Protein AF-A0A1H8VU26-F1 (afdb_monomer_lite)

pLDDT: mean 90.2, std 11.38, range [40.28, 97.5]

Radius of gyration: 15.51 Å; chains: 1; bounding box: 30×24×41 Å

InterPro domains:
  IPR049049 Non-reducing end beta-L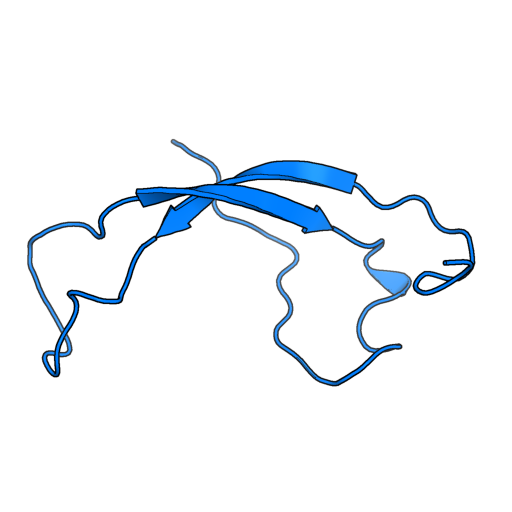-arabinofuranosidase-like, GH127 C-terminal domain [PF20737] (35-61)

Structure (mmCIF, N/CA/C/O backbone):
data_AF-A0A1H8VU26-F1
#
_entry.id   AF-A0A1H8VU26-F1
#
loop_
_atom_site.group_PDB
_atom_site.id
_atom_site.type_symbol
_atom_site.label_atom_id
_atom_site.label_alt_id
_atom_site.label_comp_id
_atom_site.label_asym_id
_atom_site.label_entity_id
_atom_site.label_seq_id
_atom_site.pdbx_PDB_ins_code
_atom_site.Cartn_x
_atom_site.Cartn_y
_atom_site.Cartn_z
_atom_site.occupancy
_atom_site.B_iso_or_equiv
_atom_site.auth_seq_id
_atom_site.auth_comp_id
_atom_site.auth_asym_id
_atom_site.auth_atom_id
_atom_site.pdbx_PDB_model_num
ATOM 1 N N . MET A 1 1 ? 9.135 -15.751 -15.405 1.00 40.84 1 MET A N 1
ATOM 2 C CA . MET A 1 1 ? 8.605 -14.558 -14.709 1.00 40.84 1 MET A CA 1
ATOM 3 C C . MET A 1 1 ? 9.201 -13.318 -15.356 1.00 40.84 1 MET A C 1
ATOM 5 O O . MET A 1 1 ? 10.086 -12.691 -14.795 1.00 40.84 1 MET A O 1
ATOM 9 N N . VAL A 1 2 ? 8.778 -13.037 -16.586 1.00 40.28 2 VAL A N 1
ATOM 10 C CA . VAL A 1 2 ? 9.236 -11.903 -17.391 1.00 40.28 2 VAL A CA 1
ATOM 11 C C . VAL A 1 2 ? 7.991 -11.042 -17.616 1.00 40.28 2 VAL A C 1
ATOM 13 O O . VAL A 1 2 ? 6.999 -11.550 -18.125 1.00 40.28 2 VAL A O 1
ATOM 16 N N . ASN A 1 3 ? 8.061 -9.779 -17.197 1.00 62.09 3 ASN A N 1
ATOM 17 C CA . ASN A 1 3 ? 7.278 -8.653 -17.713 1.00 62.09 3 ASN A CA 1
ATOM 18 C C . ASN A 1 3 ? 5.874 -8.260 -17.192 1.00 62.09 3 ASN A C 1
ATOM 20 O O . ASN A 1 3 ? 5.037 -7.832 -17.975 1.00 62.09 3 ASN A O 1
ATOM 24 N N . GLU A 1 4 ? 5.599 -8.265 -15.881 1.00 74.94 4 GLU A N 1
ATOM 25 C CA . GLU A 1 4 ? 4.361 -7.609 -15.388 1.00 74.94 4 GLU A CA 1
ATOM 26 C C . GLU A 1 4 ? 4.381 -6.069 -15.462 1.00 74.94 4 GLU A C 1
ATOM 28 O O . GLU A 1 4 ? 3.333 -5.439 -15.344 1.00 74.94 4 GLU A O 1
ATOM 33 N N . LEU A 1 5 ? 5.561 -5.456 -15.596 1.00 84.62 5 LEU A N 1
ATOM 34 C CA . LEU A 1 5 ? 5.743 -4.001 -15.544 1.00 84.62 5 LEU A CA 1
ATOM 35 C C . LEU A 1 5 ? 6.445 -3.439 -16.791 1.00 84.62 5 LEU A C 1
ATOM 37 O O . LEU A 1 5 ? 7.055 -2.380 -16.697 1.00 84.62 5 LEU A O 1
ATOM 41 N N . ASN A 1 6 ? 6.388 -4.122 -17.939 1.00 86.12 6 ASN A N 1
ATOM 42 C CA . ASN A 1 6 ? 7.010 -3.655 -19.192 1.00 86.12 6 ASN A CA 1
ATOM 43 C C . ASN A 1 6 ? 8.480 -3.204 -19.010 1.00 86.12 6 ASN A C 1
ATOM 45 O O . ASN A 1 6 ? 8.861 -2.103 -19.395 1.00 86.12 6 ASN A O 1
ATOM 49 N N . ASP A 1 7 ? 9.272 -4.043 -18.341 1.00 88.81 7 ASP A N 1
ATOM 50 C CA . ASP A 1 7 ? 10.699 -3.918 -18.039 1.00 88.81 7 ASP A CA 1
ATOM 51 C C . ASP A 1 7 ? 11.049 -2.738 -17.130 1.00 88.81 7 ASP A C 1
ATOM 53 O O . ASP A 1 7 ? 12.218 -2.444 -16.875 1.00 88.81 7 ASP A O 1
ATOM 57 N N . ALA A 1 8 ? 10.032 -2.090 -16.565 1.00 91.44 8 ALA A N 1
ATOM 58 C CA . ALA A 1 8 ? 10.240 -1.051 -15.588 1.00 91.44 8 ALA A CA 1
ATOM 59 C C . ALA A 1 8 ? 10.726 -1.621 -14.251 1.00 91.44 8 ALA A C 1
ATOM 61 O O . ALA A 1 8 ? 10.365 -2.723 -13.831 1.00 91.44 8 ALA A O 1
ATOM 62 N N . VAL A 1 9 ? 11.534 -0.820 -13.560 1.00 93.56 9 VAL A N 1
ATOM 63 C CA . VAL A 1 9 ? 12.153 -1.190 -12.288 1.00 93.56 9 VAL A CA 1
ATOM 64 C C . VAL A 1 9 ? 11.150 -0.979 -11.147 1.00 93.56 9 VAL A C 1
ATOM 66 O O . VAL A 1 9 ? 10.771 0.168 -10.887 1.00 93.56 9 VAL A O 1
ATOM 69 N N . PRO A 1 10 ? 10.703 -2.040 -10.446 1.00 93.81 10 PRO A N 1
ATOM 70 C CA . PRO A 1 10 ? 9.913 -1.884 -9.234 1.00 93.81 10 PRO A CA 1
ATOM 71 C C . PRO A 1 10 ? 10.797 -1.478 -8.052 1.00 93.81 10 PRO A C 1
ATOM 73 O O . PRO A 1 10 ? 11.992 -1.775 -8.016 1.00 93.81 10 PRO A O 1
ATOM 76 N N . ILE A 1 11 ? 10.181 -0.874 -7.039 1.00 95.62 11 ILE A N 1
ATOM 77 C CA . ILE A 1 11 ? 10.824 -0.606 -5.750 1.00 95.62 11 ILE A CA 1
ATOM 78 C C . ILE A 1 11 ? 10.210 -1.533 -4.705 1.00 95.62 11 ILE A C 1
ATOM 80 O O . ILE A 1 11 ? 9.004 -1.526 -4.484 1.00 95.62 11 ILE A O 1
ATOM 84 N N . ASP A 1 12 ? 11.053 -2.319 -4.050 1.00 96.19 12 ASP A N 1
ATOM 85 C CA . ASP A 1 12 ? 10.670 -3.258 -3.001 1.00 96.19 12 ASP A CA 1
ATOM 86 C C . ASP A 1 12 ? 11.173 -2.723 -1.646 1.00 96.19 12 ASP A C 1
ATOM 88 O O . ASP A 1 12 ? 12.377 -2.532 -1.483 1.00 96.19 12 ASP A O 1
ATOM 92 N N . LEU A 1 13 ? 10.287 -2.507 -0.667 1.00 96.25 13 LEU A N 1
ATOM 93 C CA . LEU A 1 13 ? 10.644 -1.960 0.653 1.00 96.25 13 LEU A CA 1
ATOM 94 C C . LEU A 1 13 ? 10.098 -2.818 1.803 1.00 96.25 13 LEU A C 1
ATOM 96 O O . LEU A 1 13 ? 8.961 -3.295 1.714 1.00 96.25 13 LEU A O 1
ATOM 100 N N . PRO A 1 14 ? 10.863 -3.005 2.898 1.00 97.19 14 PRO A N 1
ATOM 101 C CA . PRO A 1 14 ? 10.294 -3.483 4.150 1.00 97.19 14 PRO A CA 1
ATOM 102 C C . PRO A 1 14 ? 9.326 -2.427 4.695 1.00 97.19 14 PRO A C 1
ATOM 104 O O . PRO A 1 14 ? 9.627 -1.235 4.686 1.00 97.19 14 PRO A O 1
ATOM 107 N N . VAL A 1 15 ? 8.157 -2.864 5.148 1.00 97.00 15 VAL A N 1
ATOM 108 C CA . VAL A 1 15 ? 7.109 -2.003 5.708 1.00 97.00 15 VAL A CA 1
ATOM 109 C C . VAL A 1 15 ? 6.455 -2.684 6.903 1.00 97.00 15 VAL A C 1
ATOM 111 O O . VAL A 1 15 ? 6.579 -3.896 7.089 1.00 97.00 15 VAL A O 1
ATOM 114 N N . GLU A 1 16 ? 5.692 -1.922 7.675 1.00 96.56 16 GLU A N 1
ATOM 115 C CA . GLU A 1 16 ? 4.741 -2.475 8.630 1.00 96.56 16 GLU A CA 1
ATOM 116 C C . GLU A 1 16 ? 3.330 -2.462 8.039 1.00 96.56 16 GLU A C 1
ATOM 118 O O . GLU A 1 16 ? 2.903 -1.479 7.430 1.00 96.56 16 GLU A O 1
ATOM 123 N N . ARG A 1 17 ? 2.587 -3.551 8.235 1.00 95.62 17 ARG A N 1
ATOM 124 C CA . ARG A 1 17 ? 1.171 -3.647 7.879 1.00 95.62 17 ARG A CA 1
ATOM 125 C C . ARG A 1 17 ? 0.336 -3.774 9.143 1.00 95.62 17 ARG A C 1
ATOM 127 O O . ARG A 1 17 ? 0.616 -4.631 9.978 1.00 95.62 17 ARG A O 1
ATOM 134 N N . GLU A 1 18 ? -0.697 -2.947 9.256 1.00 95.00 18 GLU A N 1
ATOM 135 C CA . GLU A 1 18 ? -1.691 -3.079 10.320 1.00 95.00 18 GLU A CA 1
ATOM 136 C C . GLU A 1 18 ? -2.477 -4.388 10.152 1.00 95.00 18 GLU A C 1
ATOM 138 O O . GLU A 1 18 ? -2.973 -4.709 9.067 1.00 95.00 18 GLU A O 1
ATOM 143 N N . ASP A 1 19 ? -2.569 -5.153 11.233 1.00 94.38 19 ASP A N 1
ATOM 144 C CA . ASP A 1 19 ? -3.369 -6.360 11.328 1.00 94.38 19 ASP A CA 1
ATOM 145 C C . ASP A 1 19 ? -4.779 -6.018 11.816 1.00 94.38 19 ASP A C 1
A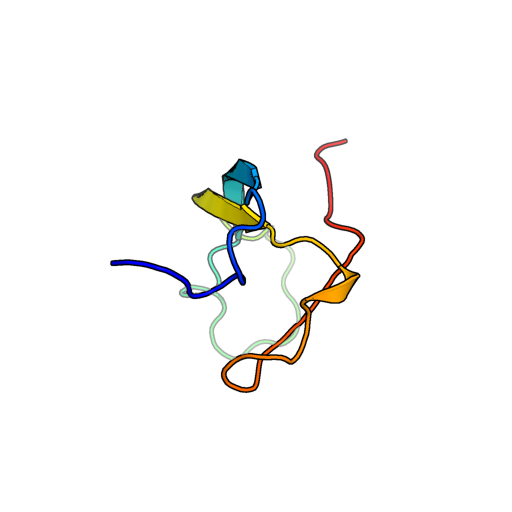TOM 147 O O . ASP A 1 19 ? -4.989 -5.427 12.879 1.00 94.38 19 ASP A O 1
ATOM 151 N N . THR A 1 20 ? -5.756 -6.407 11.007 1.00 90.81 20 THR A N 1
ATOM 152 C CA . THR A 1 20 ? -7.182 -6.172 11.245 1.00 90.81 20 THR A CA 1
ATOM 153 C C . THR A 1 20 ? -7.933 -7.455 11.593 1.00 90.81 20 THR A C 1
ATOM 155 O O . THR A 1 20 ? -9.141 -7.409 11.821 1.00 90.81 20 THR A O 1
ATOM 158 N N . ALA A 1 21 ? -7.249 -8.601 11.709 1.00 91.12 21 ALA A N 1
ATOM 159 C CA . ALA A 1 21 ? -7.883 -9.879 12.036 1.00 91.12 21 ALA A CA 1
ATOM 160 C C . ALA A 1 21 ? -8.616 -9.851 13.391 1.00 91.12 21 ALA A C 1
ATOM 162 O O . ALA A 1 21 ? -9.644 -10.507 13.552 1.00 91.12 21 ALA A O 1
ATOM 163 N N . ASN A 1 22 ? -8.127 -9.057 14.350 1.00 89.44 22 ASN A N 1
ATOM 164 C CA . ASN A 1 22 ? -8.727 -8.894 15.678 1.00 89.44 22 ASN A CA 1
ATOM 165 C C . ASN A 1 22 ? -9.746 -7.734 15.775 1.00 89.44 22 ASN A C 1
ATOM 167 O O . ASN A 1 22 ? -10.184 -7.399 16.874 1.00 89.44 22 ASN A O 1
ATOM 171 N N . TRP A 1 23 ? -10.125 -7.098 14.658 1.00 89.81 23 TRP A N 1
ATOM 172 C CA . TRP A 1 23 ? -10.992 -5.908 14.668 1.00 89.81 23 TRP A CA 1
ATOM 173 C C . TRP A 1 23 ? -12.463 -6.227 14.995 1.00 89.81 23 TRP A C 1
ATOM 175 O O . TRP A 1 23 ? -13.179 -5.412 15.577 1.00 89.81 23 TRP A O 1
ATOM 185 N N . GLY A 1 24 ? -12.927 -7.435 14.662 1.00 89.44 24 GLY A N 1
ATOM 186 C CA . GLY A 1 24 ? -14.308 -7.856 14.906 1.00 89.44 24 GLY A CA 1
ATOM 187 C C . GLY A 1 24 ? -15.328 -7.066 14.072 1.00 89.44 24 GLY A C 1
ATOM 188 O O . GLY A 1 24 ? -15.111 -6.821 12.890 1.00 89.44 24 GLY A O 1
ATOM 189 N N . LYS A 1 25 ? -16.474 -6.707 14.672 1.00 93.12 25 LYS A N 1
ATOM 190 C CA . LYS A 1 25 ? -17.595 -6.012 13.994 1.00 93.12 25 LYS A CA 1
ATOM 191 C C . LYS A 1 25 ? -17.796 -4.556 14.435 1.00 93.12 25 LYS A C 1
ATOM 193 O O . LYS A 1 25 ? -18.741 -3.912 13.985 1.00 93.12 25 LYS A O 1
ATOM 198 N N . VAL A 1 26 ? -16.971 -4.052 15.352 1.00 93.50 26 VAL A N 1
ATOM 199 C CA . VAL A 1 26 ? -17.101 -2.679 15.856 1.00 93.50 26 VAL A CA 1
ATOM 200 C C . VAL A 1 26 ? -16.451 -1.693 14.889 1.00 93.50 26 VAL A C 1
ATOM 202 O O . VAL A 1 26 ? -15.409 -1.982 14.305 1.00 93.50 26 VAL A O 1
ATOM 205 N N . LEU A 1 27 ? -17.056 -0.516 14.721 1.00 93.62 27 LEU A N 1
ATOM 206 C CA . LEU A 1 27 ? -16.517 0.510 13.822 1.00 93.62 27 LEU A CA 1
ATOM 207 C C . LEU A 1 27 ? -15.354 1.292 14.454 1.00 93.62 27 LEU A C 1
ATOM 209 O O . LEU A 1 27 ? -14.430 1.695 13.755 1.00 93.62 27 LEU A O 1
ATOM 213 N N . TYR A 1 28 ? -15.380 1.478 15.777 1.00 94.38 28 TYR A N 1
ATOM 214 C CA . TYR A 1 28 ? -14.400 2.278 16.510 1.00 94.38 28 TYR A CA 1
ATOM 215 C C . TYR A 1 28 ? -13.862 1.519 17.725 1.00 94.38 28 TYR A C 1
ATOM 217 O O . TYR A 1 28 ? -14.623 0.848 18.424 1.00 94.38 28 TYR A O 1
ATOM 225 N N . ARG A 1 29 ? -12.562 1.675 18.002 1.00 92.50 29 ARG A N 1
ATOM 226 C CA . ARG A 1 29 ? -11.883 1.187 19.213 1.00 92.50 29 ARG A CA 1
ATOM 227 C C . ARG A 1 29 ? -10.809 2.173 19.672 1.00 92.50 29 ARG A C 1
ATOM 229 O O . ARG A 1 29 ? -10.429 3.062 18.911 1.00 92.50 29 ARG A O 1
ATOM 236 N N . LYS A 1 30 ? -10.342 2.029 20.915 1.00 93.50 30 LYS A N 1
ATOM 237 C CA . LYS A 1 30 ? -9.285 2.886 21.481 1.00 93.50 30 LYS A CA 1
ATOM 238 C C . LYS A 1 30 ? -7.892 2.317 21.238 1.00 93.50 30 LYS A C 1
ATOM 240 O O . LYS A 1 30 ? -6.934 3.072 21.117 1.00 93.50 30 LYS A O 1
ATOM 245 N N . GLU A 1 31 ? -7.786 0.998 21.186 1.00 92.12 31 GLU A N 1
ATOM 246 C CA . GLU A 1 31 ? -6.534 0.285 21.014 1.00 92.12 31 GLU A CA 1
ATOM 247 C C . GLU A 1 31 ? -6.032 0.442 19.567 1.00 92.12 31 GLU A C 1
ATOM 249 O O . GLU A 1 31 ? -6.803 0.246 18.617 1.00 92.12 31 GLU A O 1
ATOM 254 N N . PRO A 1 32 ? -4.748 0.784 19.364 1.00 90.00 32 PRO A N 1
ATOM 255 C CA . PRO A 1 32 ? -4.172 0.828 18.027 1.00 90.00 32 PRO A CA 1
ATOM 256 C C . PRO A 1 32 ? -4.182 -0.564 17.381 1.00 90.00 32 PRO A C 1
ATOM 258 O O . PRO A 1 32 ? -4.209 -1.586 18.065 1.00 90.00 32 PRO A O 1
ATOM 261 N N . ALA A 1 33 ? -4.152 -0.611 16.047 1.00 92.12 33 ALA A N 1
ATOM 262 C CA . ALA A 1 33 ? -3.935 -1.870 15.347 1.00 92.12 33 ALA A CA 1
ATOM 263 C C . ALA A 1 33 ? -2.547 -2.436 15.636 1.00 92.12 33 ALA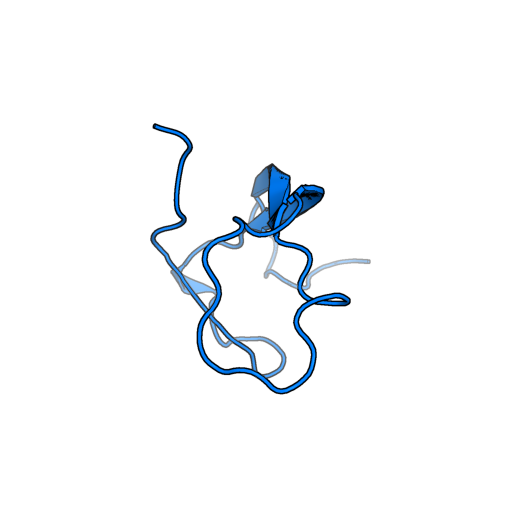 A C 1
ATOM 265 O O . ALA A 1 33 ? -1.553 -1.706 15.652 1.00 92.12 33 ALA A O 1
ATOM 266 N N . GLU A 1 34 ? -2.500 -3.751 15.842 1.00 93.62 34 GLU A N 1
ATOM 267 C CA . GLU A 1 34 ? -1.246 -4.491 15.849 1.00 93.62 34 GLU A CA 1
ATOM 268 C C . GLU A 1 34 ? -0.566 -4.331 14.490 1.00 93.62 34 GLU A C 1
ATOM 270 O O . GLU A 1 34 ? -1.231 -4.197 13.463 1.00 93.62 34 GLU A O 1
ATOM 275 N N . ARG A 1 35 ? 0.765 -4.336 14.472 1.00 94.44 35 ARG A N 1
ATOM 276 C CA . ARG A 1 35 ? 1.547 -4.211 13.243 1.00 94.44 35 ARG A CA 1
ATOM 277 C C . ARG A 1 35 ? 2.383 -5.454 13.028 1.00 94.44 35 ARG A C 1
ATOM 279 O O . ARG A 1 35 ? 2.900 -6.040 13.977 1.00 94.44 35 ARG A O 1
ATOM 286 N N . ARG A 1 36 ? 2.507 -5.861 11.768 1.00 96.19 36 ARG A N 1
ATOM 287 C CA . ARG A 1 36 ? 3.319 -7.004 11.355 1.00 96.19 36 ARG A CA 1
ATOM 288 C C . ARG A 1 36 ? 4.301 -6.585 10.261 1.00 96.19 36 ARG A C 1
ATOM 290 O O . ARG A 1 36 ? 3.898 -5.841 9.360 1.00 96.19 36 ARG A O 1
ATOM 297 N N . PRO A 1 37 ? 5.550 -7.082 10.284 1.00 97.06 37 PRO A N 1
ATOM 298 C CA . PRO A 1 37 ? 6.486 -6.880 9.188 1.00 97.06 37 PRO A CA 1
ATOM 299 C C . PRO A 1 37 ? 5.923 -7.414 7.869 1.00 97.06 37 PRO A C 1
ATOM 301 O O . PRO A 1 37 ? 5.355 -8.507 7.810 1.00 97.06 37 PRO A O 1
ATOM 304 N N . ALA A 1 38 ? 6.100 -6.650 6.800 1.00 96.94 38 ALA A N 1
ATOM 305 C CA . ALA A 1 38 ? 5.702 -7.005 5.449 1.00 96.94 38 ALA A CA 1
ATOM 306 C C . ALA A 1 38 ? 6.691 -6.426 4.427 1.00 96.94 38 ALA A C 1
ATOM 308 O O . ALA A 1 38 ? 7.607 -5.673 4.759 1.00 96.94 38 ALA A O 1
ATOM 309 N N . LYS A 1 39 ? 6.502 -6.788 3.158 1.00 97.50 39 LYS A N 1
ATOM 310 C CA . LYS A 1 39 ? 7.252 -6.239 2.029 1.00 97.50 39 LYS A CA 1
ATOM 311 C C . LYS A 1 39 ? 6.275 -5.592 1.055 1.00 97.50 39 LYS A C 1
ATOM 313 O O . LYS A 1 39 ? 5.397 -6.278 0.533 1.00 97.50 39 LYS A O 1
ATOM 318 N N . ALA A 1 40 ? 6.424 -4.295 0.816 1.00 95.94 40 ALA A N 1
ATOM 319 C CA . ALA A 1 40 ? 5.662 -3.575 -0.196 1.00 95.94 40 ALA A CA 1
ATOM 320 C C . ALA A 1 40 ? 6.439 -3.544 -1.514 1.00 95.94 40 ALA A C 1
ATOM 322 O O . ALA A 1 40 ? 7.651 -3.329 -1.516 1.00 95.94 40 ALA A O 1
ATOM 323 N N . ARG A 1 41 ? 5.726 -3.740 -2.627 1.00 94.75 41 ARG A N 1
ATOM 324 C CA . ARG A 1 41 ? 6.243 -3.570 -3.987 1.00 94.75 41 ARG A CA 1
ATOM 325 C C . ARG A 1 41 ? 5.532 -2.399 -4.651 1.00 94.75 41 ARG A C 1
ATOM 327 O O . ARG A 1 41 ? 4.322 -2.452 -4.858 1.00 94.75 41 ARG A O 1
ATOM 334 N N . PHE A 1 42 ? 6.293 -1.384 -5.028 1.00 95.06 42 PHE A N 1
ATOM 335 C CA . PHE A 1 42 ? 5.832 -0.196 -5.730 1.00 95.06 42 PHE A CA 1
ATOM 336 C C . PHE A 1 42 ? 6.176 -0.295 -7.213 1.00 95.06 42 PHE A C 1
ATOM 338 O O . PHE A 1 42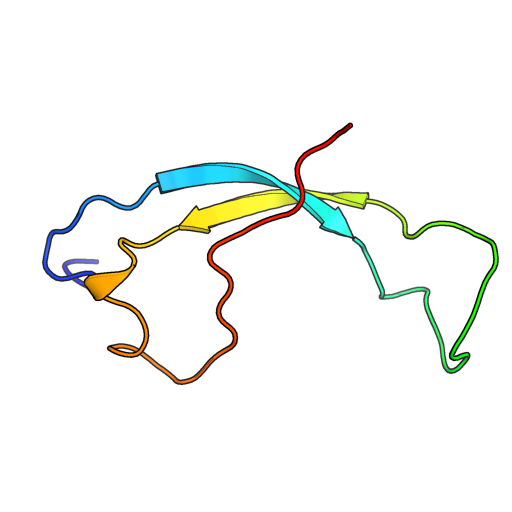 ? 7.287 -0.683 -7.583 1.00 95.06 42 PHE A O 1
ATOM 345 N N . ALA A 1 43 ? 5.216 0.067 -8.057 1.00 93.88 43 ALA A N 1
ATOM 346 C CA . ALA A 1 43 ? 5.411 0.213 -9.492 1.00 93.88 43 ALA A CA 1
ATOM 347 C C . ALA A 1 43 ? 5.517 1.703 -9.855 1.00 93.88 43 ALA A C 1
ATOM 349 O O . ALA A 1 43 ? 4.967 2.545 -9.139 1.00 93.88 43 ALA A O 1
ATOM 350 N N . PRO A 1 44 ? 6.180 2.050 -10.970 1.00 94.25 44 PRO A N 1
ATOM 351 C CA . PRO A 1 44 ? 6.122 3.399 -11.512 1.00 94.25 44 PRO A CA 1
ATOM 352 C C . PRO A 1 44 ? 4.681 3.848 -11.731 1.00 94.25 44 PRO A C 1
ATOM 354 O O . PRO A 1 44 ? 3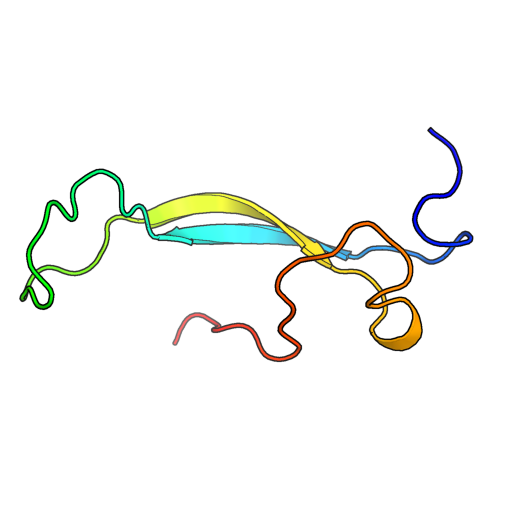.871 3.103 -12.282 1.00 94.25 44 PRO A O 1
ATOM 357 N N . TYR A 1 45 ? 4.374 5.082 -11.331 1.00 94.62 45 TYR A N 1
ATOM 358 C CA . TYR A 1 45 ? 2.997 5.569 -11.335 1.00 94.62 45 TYR A CA 1
ATOM 359 C C . TYR A 1 45 ? 2.349 5.497 -12.719 1.00 94.62 45 TYR A C 1
ATOM 361 O O . TYR A 1 45 ? 1.210 5.078 -12.817 1.00 94.62 45 TYR A O 1
ATOM 369 N N . TYR A 1 46 ? 3.072 5.801 -13.801 1.00 91.69 46 TYR A N 1
ATOM 370 C CA . TYR A 1 46 ? 2.519 5.756 -15.162 1.00 91.69 46 TYR A CA 1
ATOM 371 C C . TYR A 1 46 ? 2.082 4.351 -15.627 1.00 91.69 46 TYR A C 1
ATOM 373 O O . TYR A 1 46 ? 1.382 4.242 -16.629 1.00 91.69 46 TYR A O 1
ATOM 381 N N . LEU A 1 47 ? 2.482 3.287 -14.922 1.00 93.06 47 LEU A N 1
ATOM 382 C CA . LEU A 1 47 ? 2.073 1.907 -15.203 1.00 93.06 47 LEU A CA 1
ATOM 383 C C . LEU A 1 47 ? 0.874 1.452 -14.371 1.00 93.06 47 LEU A C 1
ATOM 385 O O . LEU A 1 47 ? 0.423 0.315 -14.533 1.00 93.06 47 LEU A O 1
ATOM 389 N N . TRP A 1 48 ? 0.354 2.293 -13.474 1.00 90.38 48 TRP A N 1
ATOM 390 C CA . TRP A 1 48 ? -0.833 1.944 -12.701 1.00 90.38 48 TRP A CA 1
ATOM 391 C C . TRP A 1 48 ? -2.022 1.643 -13.630 1.00 90.38 48 TRP A C 1
ATOM 393 O O . TRP A 1 48 ? -2.092 2.158 -14.742 1.00 90.38 48 TRP A O 1
ATOM 403 N N . ASP A 1 49 ? -2.910 0.751 -13.187 1.00 91.69 49 ASP A N 1
ATOM 404 C CA . ASP A 1 49 ? -4.116 0.315 -13.916 1.00 91.69 49 ASP A CA 1
ATOM 405 C C . ASP A 1 49 ? -3.891 -0.431 -15.252 1.00 91.69 49 ASP A C 1
ATOM 407 O O . ASP A 1 49 ? -4.810 -0.634 -16.035 1.00 91.69 49 ASP A O 1
ATOM 411 N N . ASN A 1 50 ? -2.672 -0.922 -15.502 1.00 92.06 50 ASN A N 1
ATOM 412 C CA . ASN A 1 50 ? -2.367 -1.795 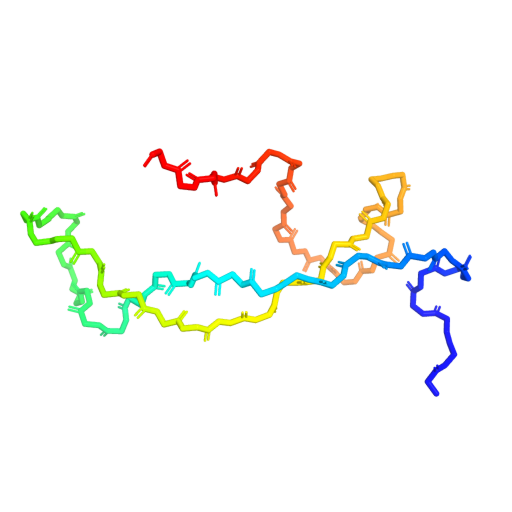-16.648 1.00 92.06 50 ASN A CA 1
ATOM 413 C C . ASN A 1 50 ? -2.332 -3.295 -16.276 1.00 92.06 50 ASN A C 1
ATOM 415 O O . ASN A 1 50 ? -1.816 -4.122 -17.026 1.00 92.06 50 ASN A O 1
ATOM 419 N N . ARG A 1 51 ? -2.838 -3.653 -15.088 1.00 90.06 51 ARG A N 1
ATOM 420 C CA . ARG A 1 51 ? -2.925 -5.030 -14.558 1.00 90.06 51 ARG A CA 1
ATOM 421 C C . ARG A 1 51 ? -4.349 -5.297 -14.052 1.00 90.06 51 ARG A C 1
ATOM 423 O O . ARG A 1 51 ? -5.255 -4.521 -14.325 1.00 90.06 51 ARG A O 1
ATOM 430 N N . ALA A 1 52 ? -4.559 -6.397 -13.325 1.00 90.94 52 ALA A N 1
ATOM 431 C CA . ALA A 1 52 ? -5.846 -6.669 -12.686 1.00 90.94 52 ALA A CA 1
ATOM 432 C C . ALA A 1 52 ? -6.285 -5.503 -11.777 1.00 90.94 52 ALA A C 1
ATOM 434 O O . ALA A 1 52 ? -5.456 -4.907 -11.086 1.00 90.94 52 ALA A O 1
ATOM 435 N N . THR A 1 53 ? -7.588 -5.213 -11.774 1.00 93.69 53 THR A N 1
ATOM 436 C CA . THR A 1 53 ? -8.199 -4.140 -10.979 1.00 93.69 53 THR A CA 1
ATOM 437 C C . THR A 1 53 ? -7.866 -4.276 -9.491 1.00 93.69 53 THR A C 1
ATOM 439 O O . THR A 1 53 ? -7.932 -5.371 -8.930 1.00 93.69 53 THR A O 1
ATOM 442 N N . GLY A 1 54 ? -7.554 -3.153 -8.839 1.00 93.50 54 GLY A N 1
ATOM 443 C CA . GLY A 1 54 ? -7.221 -3.104 -7.418 1.00 93.50 54 GLY A CA 1
ATOM 444 C C . GLY A 1 54 ? -7.061 -1.680 -6.884 1.00 93.50 54 GLY A C 1
ATOM 445 O O . GLY A 1 54 ? -7.182 -0.702 -7.618 1.00 93.50 54 GLY A O 1
ATOM 446 N N . GLU A 1 55 ? -6.798 -1.577 -5.583 1.00 94.69 55 GLU A N 1
ATOM 447 C CA . GLU A 1 55 ? -6.564 -0.305 -4.893 1.00 94.69 55 GLU A CA 1
ATOM 448 C C . GLU A 1 55 ? -5.232 0.337 -5.321 1.00 94.69 55 GLU A C 1
ATOM 450 O O . GLU A 1 55 ? -4.272 -0.355 -5.668 1.00 94.69 55 GLU A O 1
ATOM 455 N N . THR A 1 56 ? -5.151 1.670 -5.257 1.00 95.25 56 THR A N 1
ATOM 456 C CA . THR A 1 56 ? -3.917 2.416 -5.535 1.00 95.25 56 THR A CA 1
ATOM 457 C C . THR A 1 56 ? -3.757 3.603 -4.593 1.00 95.25 56 THR A C 1
ATOM 459 O O . THR A 1 56 ? -4.728 4.279 -4.252 1.00 95.25 56 THR A O 1
ATOM 462 N N . LEU A 1 57 ? -2.516 3.877 -4.197 1.00 96.19 57 LEU A N 1
ATOM 463 C CA . LEU A 1 57 ? -2.118 5.056 -3.435 1.00 96.19 57 LEU A CA 1
ATOM 464 C C . LEU A 1 57 ? -0.726 5.488 -3.902 1.00 96.19 57 LEU A C 1
ATOM 466 O O . LEU A 1 57 ? 0.157 4.654 -4.083 1.00 96.19 57 LEU A O 1
ATOM 470 N N . VAL A 1 58 ? -0.524 6.797 -4.068 1.00 96.56 58 VAL A N 1
ATOM 471 C CA . VAL A 1 58 ? 0.805 7.376 -4.348 1.00 96.56 58 VAL A CA 1
ATOM 472 C C . VAL A 1 58 ? 1.506 7.737 -3.045 1.00 96.56 58 VAL A C 1
ATOM 474 O O . VAL A 1 58 ? 2.668 7.404 -2.832 1.00 96.56 58 VAL A O 1
ATOM 477 N N . TRP A 1 59 ? 0.777 8.397 -2.150 1.00 96.69 59 TRP A N 1
ATOM 478 C CA . TRP A 1 59 ? 1.284 8.778 -0.843 1.00 96.69 59 TRP A CA 1
ATOM 479 C C . TRP A 1 59 ? 0.973 7.682 0.164 1.00 96.69 59 TRP A C 1
ATOM 481 O O . TRP A 1 59 ? -0.189 7.371 0.424 1.00 96.69 59 TRP A O 1
ATOM 491 N N . VAL A 1 60 ? 2.029 7.111 0.734 1.00 95.25 60 VAL A N 1
ATOM 492 C CA . VAL A 1 60 ? 1.939 6.111 1.795 1.00 95.25 60 VAL A CA 1
ATOM 493 C C . VAL A 1 60 ? 2.362 6.750 3.107 1.00 95.25 60 VAL A C 1
ATOM 495 O O . VAL A 1 60 ? 3.274 7.576 3.149 1.00 95.25 60 VAL A O 1
ATOM 498 N N . LYS A 1 61 ? 1.677 6.373 4.187 1.00 94.25 61 LYS A N 1
ATOM 499 C CA . LYS A 1 61 ? 2.016 6.812 5.538 1.00 94.25 61 LYS A CA 1
ATOM 500 C C . LYS A 1 61 ? 3.443 6.378 5.874 1.00 94.25 61 LYS A C 1
ATOM 502 O O . LYS A 1 61 ? 3.750 5.189 5.845 1.00 94.25 61 LYS A O 1
ATOM 507 N N . THR A 1 62 ? 4.281 7.340 6.232 1.00 90.31 62 THR A N 1
ATOM 508 C CA . THR A 1 62 ? 5.569 7.077 6.872 1.00 90.31 62 THR A CA 1
ATOM 509 C C . THR A 1 62 ? 5.376 6.993 8.381 1.00 90.31 62 THR A C 1
ATOM 511 O O . THR A 1 62 ? 4.369 7.463 8.926 1.00 90.31 62 THR A O 1
ATOM 514 N N . GLU A 1 63 ? 6.354 6.426 9.078 1.00 81.31 63 GLU A N 1
ATOM 515 C CA . GLU A 1 63 ? 6.468 6.676 10.512 1.00 81.31 63 GLU A CA 1
ATOM 516 C C . GLU A 1 63 ? 6.662 8.181 10.766 1.00 81.31 63 GLU A C 1
ATOM 518 O O . GLU A 1 63 ? 7.129 8.922 9.891 1.00 81.31 63 GLU A O 1
ATOM 523 N N . LYS A 1 64 ? 6.211 8.631 11.937 1.00 55.31 64 LYS A N 1
ATOM 524 C CA . LYS A 1 64 ? 6.476 9.967 12.472 1.00 55.31 64 LYS A CA 1
ATOM 525 C C . LYS A 1 64 ? 7.556 9.858 13.528 1.00 55.31 64 LYS A C 1
ATOM 527 O O . LYS A 1 64 ? 7.475 8.878 14.299 1.00 55.31 64 LYS A O 1
#

Sequence (64 aa):
MVNELNDAVPIDLPVEREDTANWGKVLYRKEPAERRPAKARFAPYYLWDNRATGETLVWVKTEK

Foldseek 3Di:
DDDPQNPFDKDKDWDKDFDCPPVPPDPDDDDGGDIDIDIDIGHDPVRPPVDPDDDDDPDDDDDD

Organism: NCBI:txid501024

Secondary structure (DSSP, 8-state):
---TTTT---EEEEEEEEE-TT-TT-S--SSPPEEEEEEEEEPPGGGTTSSS-----SS-PPP-